Protein AF-A0A699V209-F1 (afdb_monomer_lite)

Secondary structure (DSSP, 8-state):
-HHHHHHHHHHHHHHS-GGG-----S------SS---SSHHHHHHHHHHHHSTTHHHHS--TTS-GGG-

Structure (mmCIF, N/CA/C/O backbone):
data_AF-A0A699V209-F1
#
_entry.id   AF-A0A699V209-F1
#
loop_
_atom_site.group_PDB
_atom_site.id
_atom_site.type_symbol
_atom_site.label_atom_id
_atom_site.label_alt_id
_atom_site.label_comp_id
_atom_site.label_asym_id
_atom_site.label_entity_id
_atom_s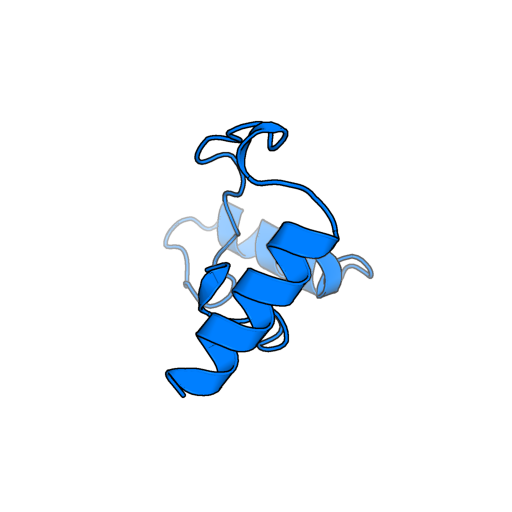ite.label_seq_id
_atom_site.pdbx_PDB_ins_code
_atom_site.Cartn_x
_atom_site.Cartn_y
_atom_site.Cartn_z
_atom_site.occupancy
_atom_site.B_iso_or_equiv
_atom_site.auth_seq_id
_atom_site.auth_comp_id
_atom_site.auth_asym_id
_atom_site.auth_atom_id
_atom_site.pdbx_PDB_model_num
ATOM 1 N N . MET A 1 1 ? 5.485 -20.768 -10.307 1.00 61.00 1 MET A N 1
ATOM 2 C CA . MET A 1 1 ? 5.928 -19.878 -9.210 1.00 61.00 1 MET A CA 1
ATOM 3 C C . MET A 1 1 ? 7.207 -19.144 -9.584 1.00 61.00 1 MET A C 1
ATOM 5 O O . MET A 1 1 ? 7.107 -17.950 -9.799 1.00 61.00 1 MET A O 1
ATOM 9 N N . ALA A 1 2 ? 8.351 -19.811 -9.791 1.00 62.06 2 ALA A N 1
ATOM 10 C CA . ALA A 1 2 ? 9.572 -19.146 -10.289 1.00 62.06 2 ALA A CA 1
ATOM 11 C C . ALA A 1 2 ? 9.389 -18.467 -11.666 1.00 62.06 2 ALA A C 1
ATOM 13 O O . ALA A 1 2 ? 9.803 -17.334 -11.873 1.00 62.06 2 ALA A O 1
ATOM 14 N N . THR A 1 3 ? 8.654 -19.117 -12.569 1.00 73.94 3 THR A N 1
ATOM 15 C CA . THR A 1 3 ? 8.386 -18.614 -13.927 1.00 73.94 3 THR A CA 1
ATOM 16 C C . THR A 1 3 ? 7.552 -17.329 -13.957 1.00 73.94 3 THR A C 1
ATOM 18 O O . THR A 1 3 ? 7.733 -16.494 -14.833 1.00 73.94 3 THR A O 1
ATOM 21 N N . THR A 1 4 ? 6.645 -17.148 -12.993 1.00 78.31 4 THR A N 1
ATOM 22 C CA . THR A 1 4 ? 5.776 -15.963 -12.892 1.00 78.31 4 THR A CA 1
ATOM 23 C C . THR A 1 4 ? 6.564 -14.736 -12.431 1.00 78.31 4 THR A C 1
ATOM 25 O O . THR A 1 4 ? 6.296 -13.625 -12.874 1.00 78.31 4 THR A O 1
ATOM 28 N N . ILE A 1 5 ? 7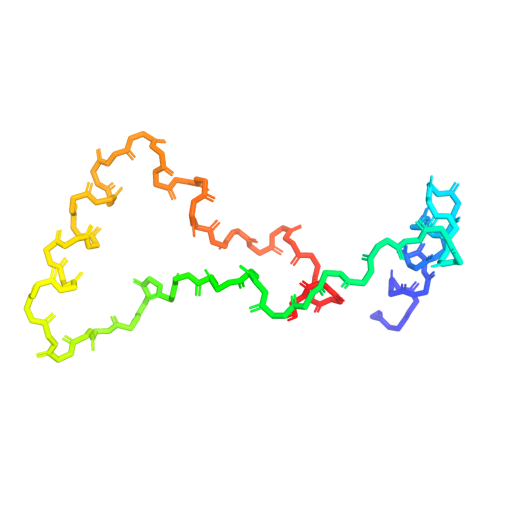.571 -14.946 -11.580 1.00 79.62 5 ILE A N 1
ATOM 29 C CA . ILE A 1 5 ? 8.456 -13.889 -11.081 1.00 79.62 5 ILE A CA 1
ATOM 30 C C . ILE A 1 5 ? 9.347 -13.378 -12.210 1.00 79.62 5 ILE A C 1
ATOM 32 O O . ILE A 1 5 ? 9.433 -12.176 -12.427 1.00 79.62 5 ILE A O 1
ATOM 36 N N . GLU A 1 6 ? 9.957 -14.282 -12.974 1.00 83.94 6 GLU A N 1
ATOM 37 C CA . GLU A 1 6 ? 10.812 -13.915 -14.108 1.00 83.94 6 GLU A CA 1
ATOM 38 C C . GLU A 1 6 ? 10.034 -13.169 -15.201 1.00 83.94 6 GLU A C 1
ATOM 40 O O . GLU A 1 6 ? 10.523 -12.178 -15.741 1.00 83.94 6 GLU A O 1
ATOM 45 N N . GLN A 1 7 ? 8.796 -13.592 -15.482 1.00 85.12 7 GLN A N 1
ATOM 46 C CA . GLN A 1 7 ? 7.902 -12.893 -16.410 1.00 85.12 7 GLN A CA 1
ATOM 47 C C . GLN A 1 7 ? 7.584 -11.473 -15.935 1.00 85.12 7 GLN A C 1
ATOM 49 O O . GLN A 1 7 ? 7.641 -10.535 -16.727 1.00 85.12 7 GLN A O 1
ATOM 54 N N . GLN A 1 8 ? 7.290 -11.302 -14.647 1.00 80.75 8 GLN A N 1
ATOM 55 C CA . GLN A 1 8 ? 6.980 -9.995 -14.078 1.00 80.75 8 GLN A CA 1
ATOM 56 C C . GLN A 1 8 ? 8.206 -9.069 -14.070 1.00 80.75 8 GLN A C 1
ATOM 58 O O . GLN A 1 8 ? 8.104 -7.914 -14.471 1.00 80.75 8 GLN A O 1
ATOM 63 N N . VAL A 1 9 ? 9.385 -9.588 -13.712 1.00 83.75 9 VAL A N 1
ATOM 64 C CA . VAL A 1 9 ? 10.651 -8.839 -13.772 1.00 83.75 9 VAL A CA 1
ATOM 65 C C . VAL A 1 9 ? 10.957 -8.392 -15.205 1.00 83.75 9 VAL A C 1
ATOM 67 O O . VAL A 1 9 ? 11.376 -7.255 -15.415 1.00 83.75 9 VAL A O 1
ATOM 70 N N . ALA A 1 10 ? 10.708 -9.246 -16.202 1.00 89.88 10 ALA A N 1
ATOM 71 C CA . ALA A 1 10 ? 10.900 -8.896 -17.607 1.00 89.88 10 ALA A CA 1
ATOM 72 C C . ALA A 1 10 ? 9.943 -7.785 -18.076 1.00 89.88 10 ALA A C 1
ATOM 74 O O . ALA A 1 10 ? 10.363 -6.884 -18.804 1.00 89.88 10 ALA A O 1
ATOM 75 N N . LEU A 1 11 ? 8.677 -7.821 -17.645 1.00 88.94 11 LEU A N 1
ATOM 76 C CA . LEU A 1 11 ? 7.711 -6.754 -17.928 1.00 88.94 11 LEU A CA 1
ATOM 77 C C . LEU A 1 11 ? 8.129 -5.431 -17.279 1.00 88.94 11 LEU A C 1
ATOM 79 O O . LEU A 1 11 ? 8.100 -4.392 -17.935 1.00 88.94 11 LEU A O 1
ATOM 83 N N . ASP A 1 12 ? 8.577 -5.463 -16.026 1.00 82.88 12 ASP A N 1
ATOM 84 C CA . ASP A 1 12 ? 9.024 -4.265 -15.319 1.00 82.88 12 ASP A CA 1
ATOM 85 C C . ASP A 1 12 ? 10.269 -3.644 -15.955 1.00 82.88 12 ASP A C 1
ATOM 87 O O . ASP A 1 12 ? 10.358 -2.419 -16.058 1.00 82.88 12 ASP A O 1
ATOM 91 N N . GLU A 1 13 ? 11.240 -4.458 -16.387 1.00 89.00 13 GLU A N 1
ATOM 92 C CA . GLU A 1 13 ? 12.422 -3.970 -17.112 1.00 89.00 13 GLU A CA 1
ATOM 93 C C . GLU A 1 13 ? 12.053 -3.343 -18.458 1.00 89.00 13 GLU A C 1
ATOM 95 O O . GLU A 1 13 ? 12.683 -2.366 -18.864 1.00 89.00 13 GLU A O 1
ATOM 100 N N . ALA A 1 14 ? 11.021 -3.862 -19.130 1.00 91.50 14 ALA A N 1
ATOM 101 C CA . ALA A 1 14 ? 10.518 -3.288 -20.373 1.00 91.50 14 ALA A CA 1
ATOM 102 C C . ALA A 1 14 ? 9.779 -1.954 -20.157 1.00 91.50 14 ALA A C 1
ATOM 104 O O . ALA A 1 14 ? 9.845 -1.079 -21.019 1.00 91.50 14 ALA A O 1
ATOM 105 N N . LEU A 1 15 ? 9.084 -1.787 -19.024 1.00 89.06 15 LEU A N 1
ATOM 106 C CA . LEU A 1 15 ? 8.369 -0.553 -18.679 1.00 89.06 15 LEU A CA 1
ATOM 107 C C . LEU A 1 15 ? 9.311 0.550 -18.191 1.00 89.06 15 LEU A C 1
ATOM 109 O O . LEU A 1 15 ? 9.219 1.692 -18.638 1.00 89.06 15 LEU A O 1
ATOM 113 N N . VAL A 1 16 ? 10.196 0.215 -17.252 1.00 85.31 16 VAL A N 1
ATOM 114 C CA . VAL A 1 16 ? 11.190 1.133 -16.694 1.00 85.31 16 VAL A CA 1
ATOM 115 C C . VAL A 1 16 ? 12.494 0.364 -16.491 1.00 85.31 16 VAL A C 1
ATOM 117 O O . VAL A 1 16 ? 12.570 -0.457 -15.566 1.00 85.31 16 VAL A O 1
ATOM 120 N N . PRO A 1 17 ? 13.544 0.663 -17.280 1.00 89.75 17 PRO A N 1
ATOM 121 C CA . PRO A 1 17 ? 14.845 0.030 -17.119 1.00 89.75 17 PRO A CA 1
ATOM 122 C C . PRO A 1 17 ? 15.353 0.193 -15.688 1.00 89.75 17 PRO A C 1
ATOM 124 O O . PRO A 1 17 ? 15.335 1.303 -15.150 1.00 89.75 17 PRO A O 1
ATOM 127 N N . SER A 1 18 ? 15.845 -0.884 -15.075 1.00 84.06 18 SER A N 1
ATOM 128 C CA . SER A 1 18 ? 16.410 -0.888 -13.712 1.00 84.06 18 SER A CA 1
ATOM 129 C C . SER A 1 18 ? 17.386 0.263 -13.457 1.00 84.06 18 SER A C 1
ATOM 131 O O . SER A 1 18 ? 17.346 0.890 -12.401 1.00 84.06 18 SER A O 1
ATOM 133 N N . VAL A 1 19 ? 18.215 0.5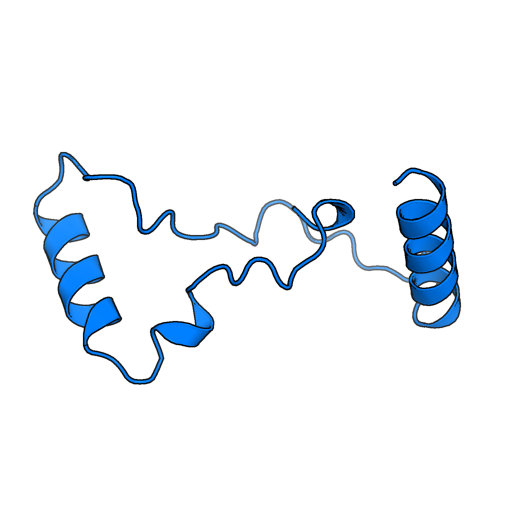95 -14.450 1.00 84.88 19 VAL A N 1
ATOM 134 C CA . VAL A 1 19 ? 19.206 1.685 -14.400 1.00 84.88 19 VAL A CA 1
ATOM 135 C C . VAL A 1 19 ? 18.597 3.090 -14.296 1.00 84.88 19 VAL A C 1
ATOM 137 O O . VAL A 1 19 ? 19.285 4.021 -13.891 1.00 84.88 19 VAL A O 1
ATOM 140 N N . GLN A 1 20 ? 17.320 3.252 -14.647 1.00 82.94 20 GLN A N 1
ATOM 141 C CA . GLN A 1 20 ? 16.573 4.513 -14.561 1.00 82.94 20 GLN A CA 1
ATOM 142 C C . GLN A 1 20 ? 15.677 4.585 -13.316 1.00 82.94 20 GLN A C 1
ATOM 144 O O . GLN A 1 20 ? 15.056 5.618 -13.062 1.00 82.94 20 GLN A O 1
ATOM 149 N N . ARG A 1 21 ? 15.587 3.508 -12.523 1.00 83.19 21 ARG A N 1
ATOM 150 C CA . ARG A 1 21 ? 14.718 3.471 -11.343 1.00 83.19 21 ARG A CA 1
ATOM 151 C C . ARG A 1 21 ? 15.320 4.284 -10.200 1.00 83.19 21 ARG A C 1
ATOM 153 O O . ARG A 1 21 ? 16.451 4.060 -9.774 1.00 83.19 21 ARG A O 1
ATOM 160 N N . LEU A 1 22 ? 14.523 5.195 -9.643 1.00 79.06 22 LEU A N 1
ATOM 161 C CA . LEU A 1 22 ? 14.841 5.850 -8.376 1.00 79.06 22 LEU A CA 1
ATOM 162 C C . LEU A 1 22 ? 14.804 4.808 -7.254 1.00 79.06 22 LEU A C 1
ATOM 164 O O . LEU A 1 22 ? 13.781 4.162 -7.026 1.00 79.06 22 LEU A O 1
ATOM 168 N N . ARG A 1 23 ? 15.918 4.656 -6.531 1.00 68.69 23 ARG A N 1
ATOM 169 C CA . ARG A 1 23 ? 15.993 3.784 -5.355 1.00 68.69 23 ARG A CA 1
ATOM 170 C C . ARG A 1 23 ? 15.263 4.450 -4.191 1.00 68.69 23 ARG A C 1
ATOM 172 O O . ARG A 1 23 ? 15.868 5.109 -3.351 1.00 68.69 23 ARG A O 1
ATOM 179 N N . ILE A 1 24 ? 13.944 4.303 -4.175 1.00 63.53 24 ILE A N 1
ATOM 180 C CA . ILE A 1 24 ? 13.112 4.696 -3.043 1.00 63.53 24 ILE A CA 1
ATOM 181 C C . ILE A 1 24 ? 13.503 3.785 -1.871 1.00 63.53 24 ILE A C 1
ATOM 183 O O . ILE A 1 24 ? 13.514 2.562 -1.999 1.00 63.53 24 ILE A O 1
ATOM 187 N N . GLY A 1 25 ? 13.913 4.383 -0.750 1.00 70.00 25 GLY A N 1
ATOM 188 C CA . GLY A 1 25 ? 14.238 3.643 0.467 1.00 70.00 25 GLY A CA 1
ATOM 189 C C . GLY A 1 25 ? 12.998 3.001 1.100 1.00 70.00 25 GLY A C 1
ATOM 190 O O . GLY A 1 25 ? 11.943 2.863 0.486 1.00 70.00 25 GLY A O 1
ATOM 191 N N . ARG A 1 26 ? 13.095 2.638 2.380 1.00 62.69 26 ARG A N 1
ATOM 192 C CA . ARG A 1 26 ? 11.975 2.085 3.158 1.00 62.69 26 ARG A CA 1
ATOM 193 C C . ARG A 1 26 ? 10.962 3.186 3.527 1.00 62.69 26 ARG A C 1
ATOM 195 O O . ARG A 1 26 ? 10.790 3.512 4.691 1.00 62.69 26 ARG A O 1
ATOM 202 N N . SER A 1 27 ? 10.333 3.814 2.540 1.00 56.38 27 SER A N 1
ATOM 203 C CA . SER A 1 27 ? 9.321 4.864 2.740 1.00 56.38 27 SER A CA 1
ATOM 204 C C . SER A 1 27 ? 7.890 4.358 2.555 1.00 56.38 27 SER A C 1
ATOM 206 O O . SER A 1 27 ? 6.948 5.048 2.925 1.00 56.38 27 SER A O 1
ATOM 208 N N . ASN A 1 28 ? 7.712 3.130 2.061 1.00 59.47 28 ASN A N 1
ATOM 209 C CA . ASN A 1 28 ? 6.413 2.461 2.009 1.00 59.47 28 ASN A CA 1
ATOM 210 C C . ASN A 1 28 ? 6.112 1.777 3.353 1.00 59.47 28 ASN A C 1
ATOM 212 O O . ASN A 1 28 ? 5.995 0.554 3.410 1.00 59.47 28 ASN A O 1
ATOM 216 N N . PHE A 1 29 ? 6.032 2.541 4.450 1.00 58.50 29 PHE A N 1
ATOM 217 C CA . PHE A 1 29 ? 5.518 1.992 5.707 1.00 58.50 29 PHE A CA 1
ATOM 218 C C . PHE A 1 29 ? 4.032 1.680 5.511 1.00 58.50 29 PHE A C 1
ATOM 220 O O . PHE A 1 29 ? 3.187 2.572 5.481 1.00 58.50 29 PHE A O 1
ATOM 227 N N . ARG A 1 30 ? 3.733 0.402 5.284 1.00 64.88 30 ARG A N 1
ATOM 228 C CA . ARG A 1 30 ? 2.373 -0.096 5.094 1.00 64.88 30 ARG A CA 1
ATOM 229 C C . ARG A 1 30 ? 1.809 -0.464 6.462 1.00 64.88 30 ARG A C 1
ATOM 231 O O . ARG A 1 30 ? 2.438 -1.218 7.197 1.00 64.88 30 ARG A O 1
ATOM 238 N N . LEU A 1 31 ? 0.658 0.114 6.804 1.00 65.25 31 LEU A N 1
ATOM 239 C CA . LEU A 1 31 ? -0.021 -0.067 8.089 1.00 65.25 31 LEU A CA 1
ATOM 240 C C . LEU A 1 31 ? -0.607 -1.489 8.193 1.00 65.25 31 LEU A C 1
ATOM 242 O O . LEU A 1 31 ? -1.516 -1.816 7.427 1.00 65.25 31 LEU A O 1
ATOM 246 N N . PRO A 1 32 ? -0.134 -2.332 9.128 1.00 66.06 32 PRO A N 1
ATOM 247 C CA . PRO A 1 32 ? -0.720 -3.646 9.371 1.00 66.06 32 PRO A CA 1
ATOM 248 C C . PRO A 1 32 ? -2.072 -3.490 10.078 1.00 66.06 32 PRO A C 1
ATOM 250 O O . PRO A 1 32 ? -2.144 -3.058 11.228 1.00 66.06 32 PRO A O 1
ATOM 253 N N . LEU A 1 33 ? -3.150 -3.818 9.374 1.00 66.75 33 LEU A N 1
ATOM 254 C CA . LEU A 1 33 ? -4.534 -3.588 9.810 1.00 66.75 33 LEU A CA 1
ATOM 255 C C . LEU A 1 33 ? -5.143 -4.735 10.632 1.00 66.75 33 LEU A C 1
ATOM 257 O O . LEU A 1 33 ? -6.279 -4.626 11.104 1.00 66.75 33 LEU A O 1
ATOM 261 N N . ASP A 1 34 ? -4.400 -5.830 10.763 1.00 67.38 34 ASP A N 1
ATOM 262 C CA . ASP A 1 34 ? -4.704 -7.042 11.525 1.00 67.38 34 ASP A CA 1
ATOM 263 C C . ASP A 1 34 ? -4.000 -7.085 12.892 1.00 67.38 34 ASP A C 1
ATOM 265 O O . AS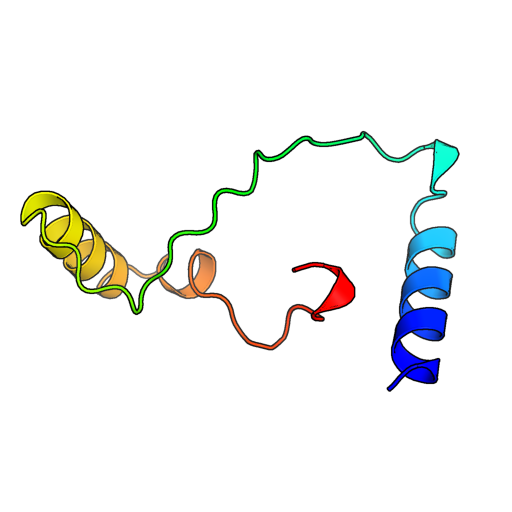P A 1 34 ? -4.316 -7.929 13.731 1.00 67.38 34 ASP A O 1
ATOM 269 N N . ILE A 1 35 ? -3.080 -6.153 13.157 1.00 69.56 35 ILE A N 1
ATOM 27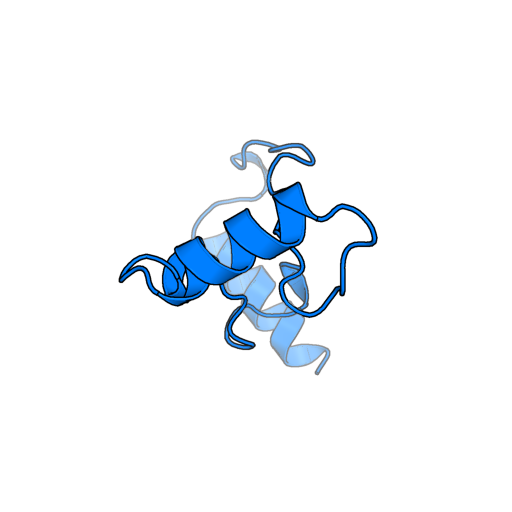0 C CA . ILE A 1 35 ? -2.402 -6.058 14.448 1.00 69.56 35 ILE A CA 1
ATOM 271 C C . ILE A 1 35 ? -3.317 -5.342 15.442 1.00 69.56 35 ILE A C 1
ATOM 273 O O . ILE A 1 35 ? -3.586 -4.146 15.325 1.00 69.56 35 ILE A O 1
ATOM 277 N N . HIS A 1 36 ? -3.740 -6.062 16.481 1.00 68.50 36 HIS A N 1
ATOM 278 C CA . HIS A 1 36 ? -4.291 -5.440 17.680 1.00 68.50 36 HIS A CA 1
ATOM 279 C C . HIS A 1 36 ? -3.187 -4.643 18.377 1.00 68.50 36 HIS A C 1
ATOM 281 O O . HIS A 1 36 ? -2.313 -5.203 19.045 1.00 68.50 36 HIS A O 1
ATOM 287 N N . SER A 1 37 ? -3.203 -3.326 18.187 1.00 71.50 37 SER A N 1
ATOM 288 C CA . SER A 1 37 ? -2.279 -2.445 18.887 1.00 71.50 37 SER A CA 1
ATOM 289 C C . SER A 1 37 ? -2.592 -2.449 20.384 1.00 71.50 37 SER A C 1
ATOM 291 O O . SER A 1 37 ? -3.750 -2.428 20.793 1.00 71.50 37 SER A O 1
ATOM 293 N N . LYS A 1 38 ? -1.551 -2.434 21.224 1.00 78.06 38 LYS A N 1
ATOM 294 C CA . LYS A 1 38 ? -1.700 -2.198 22.673 1.00 78.06 38 LYS A CA 1
ATOM 295 C C . LYS A 1 38 ? -1.997 -0.728 22.991 1.00 78.06 38 LYS A C 1
ATOM 297 O O . LYS A 1 38 ? -2.322 -0.398 24.127 1.00 78.06 38 LYS A O 1
ATOM 302 N N . GLU A 1 39 ? -1.861 0.146 22.000 1.00 81.19 39 GLU A N 1
ATOM 303 C CA . GLU A 1 39 ? -2.067 1.581 22.115 1.00 81.19 39 GLU A CA 1
ATOM 304 C C . GLU A 1 39 ? -3.473 1.946 21.626 1.00 81.19 39 GLU A C 1
ATOM 306 O O . GLU A 1 39 ? -3.801 1.805 20.445 1.00 81.19 39 GLU A O 1
ATOM 311 N N . SER A 1 40 ? -4.314 2.422 22.545 1.00 81.12 40 SER A N 1
ATOM 312 C CA . SER A 1 40 ? -5.727 2.728 22.291 1.00 81.12 40 SER A CA 1
ATOM 313 C C . SER A 1 40 ? -5.930 3.759 21.178 1.00 81.12 40 SER A C 1
ATOM 315 O O . SER A 1 40 ? -6.864 3.638 20.390 1.00 81.12 40 SER A O 1
ATOM 317 N N . THR A 1 41 ? -5.030 4.736 21.057 1.00 85.19 41 THR A N 1
ATOM 318 C CA . THR A 1 41 ? -5.077 5.756 20.002 1.00 85.19 41 THR A CA 1
ATOM 319 C C . THR A 1 41 ? -4.951 5.141 18.610 1.00 85.19 41 THR A C 1
ATOM 321 O O . THR A 1 41 ? -5.677 5.530 17.698 1.00 85.19 41 THR A O 1
ATOM 324 N N . LEU A 1 42 ? -4.081 4.140 18.441 1.00 82.19 42 LEU A N 1
ATOM 325 C CA . LEU A 1 42 ? -3.918 3.452 17.159 1.00 82.19 42 LEU A CA 1
ATOM 326 C C . LEU A 1 42 ? -5.158 2.632 16.796 1.00 82.19 42 LEU A C 1
ATOM 328 O O . LEU A 1 42 ? -5.561 2.628 15.636 1.00 82.19 42 LEU A O 1
ATOM 332 N N . GLN A 1 43 ? -5.799 2.000 17.782 1.00 83.12 43 GLN A N 1
ATOM 333 C CA . GLN A 1 43 ? -7.061 1.284 17.580 1.00 83.12 43 GLN A CA 1
ATOM 334 C C . GLN A 1 43 ? -8.148 2.226 17.028 1.00 83.12 43 GLN A C 1
ATOM 336 O O . GLN A 1 43 ? -8.767 1.927 16.011 1.00 83.12 43 GLN A O 1
ATOM 341 N N . VAL A 1 44 ? -8.307 3.409 17.633 1.00 85.94 44 VAL A N 1
ATOM 342 C CA . VAL A 1 44 ? -9.287 4.418 17.192 1.00 85.94 44 VAL A CA 1
ATOM 343 C C . VAL A 1 44 ? -8.982 4.922 15.780 1.00 85.94 44 VAL A C 1
ATOM 345 O O . VAL A 1 44 ? -9.891 5.062 14.964 1.00 85.94 44 VAL A O 1
ATOM 348 N N . VAL A 1 45 ? -7.707 5.165 15.459 1.00 84.12 45 VAL A N 1
ATOM 349 C CA . VAL A 1 45 ? -7.296 5.564 14.103 1.00 84.12 45 VAL A CA 1
ATOM 350 C C . VAL A 1 45 ? -7.667 4.484 13.084 1.00 84.12 45 VAL A C 1
ATOM 352 O O . VAL A 1 45 ? -8.211 4.811 12.030 1.00 84.12 45 VAL A O 1
ATOM 355 N N . TYR A 1 46 ? -7.452 3.205 13.401 1.00 81.06 46 TYR A N 1
ATOM 356 C CA . TYR A 1 46 ? -7.863 2.104 12.528 1.00 81.06 46 TYR A CA 1
ATOM 357 C C . TYR A 1 46 ? -9.379 2.012 12.352 1.00 81.06 46 TYR A C 1
ATOM 359 O O . TYR A 1 46 ? -9.838 1.803 11.228 1.00 81.06 46 TYR A O 1
ATOM 367 N N . ASP A 1 47 ? -10.157 2.204 13.416 1.00 84.50 47 ASP A N 1
ATOM 368 C CA . ASP A 1 47 ? -11.620 2.146 13.359 1.00 84.50 47 ASP A CA 1
ATOM 369 C C . ASP A 1 47 ? -12.210 3.287 12.514 1.00 84.50 47 ASP A C 1
ATOM 371 O O . ASP A 1 47 ? -13.143 3.069 11.737 1.00 84.50 47 ASP A O 1
ATOM 375 N N . VAL A 1 48 ? -11.631 4.489 12.603 1.00 87.44 48 VAL A N 1
ATOM 376 C CA . VAL A 1 48 ? -12.003 5.638 11.761 1.00 87.44 48 VAL A CA 1
ATOM 377 C C . VAL A 1 48 ? -11.604 5.398 10.307 1.00 87.44 48 VAL A C 1
ATOM 379 O O . VAL A 1 48 ? -12.404 5.619 9.397 1.00 87.44 48 VAL A O 1
ATOM 382 N N . LEU A 1 49 ? -10.385 4.903 10.069 1.00 83.94 49 LEU A N 1
ATOM 383 C CA . LEU A 1 49 ? -9.924 4.572 8.722 1.00 83.94 49 LEU A CA 1
ATOM 384 C C . LEU A 1 49 ? -10.795 3.489 8.080 1.00 83.94 49 LEU A C 1
ATOM 386 O O . LEU A 1 49 ? -11.121 3.629 6.906 1.00 83.94 49 LEU A O 1
ATOM 390 N N . ARG A 1 50 ? -11.232 2.468 8.832 1.00 80.31 50 ARG A N 1
ATOM 391 C CA . ARG A 1 50 ? -12.152 1.410 8.366 1.00 80.31 50 ARG A CA 1
ATOM 392 C C . ARG A 1 50 ? -13.504 1.937 7.898 1.00 80.31 50 ARG A C 1
ATOM 394 O O . ARG A 1 50 ? -14.099 1.349 7.000 1.00 80.31 50 ARG A O 1
ATOM 401 N N . GLN A 1 51 ? -13.986 3.028 8.487 1.00 87.06 51 GLN A N 1
ATOM 402 C CA . GLN A 1 51 ? -15.255 3.660 8.111 1.00 87.06 51 GLN A CA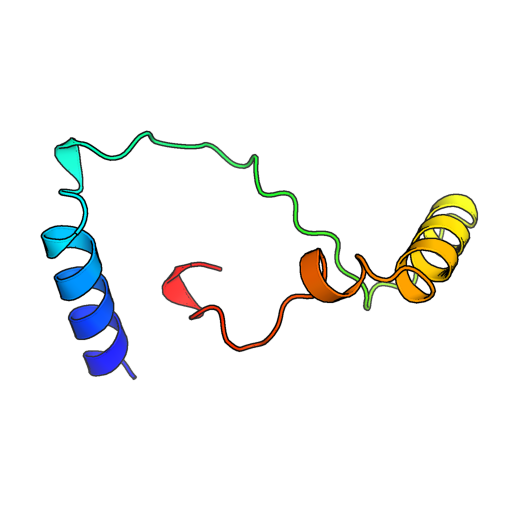 1
ATOM 403 C C . GLN A 1 51 ? -15.113 4.641 6.937 1.00 87.06 51 GLN A C 1
ATOM 405 O O . GLN A 1 51 ? -16.113 5.111 6.396 1.00 87.06 51 GLN A O 1
ATOM 410 N N . SER A 1 52 ? -13.884 4.950 6.521 1.00 84.94 52 SER A N 1
ATOM 411 C CA . SER A 1 52 ? -13.605 5.882 5.433 1.00 84.94 52 SER A CA 1
ATOM 412 C C . SER A 1 52 ? -13.688 5.212 4.061 1.00 84.94 52 SER A C 1
ATOM 414 O O . SER A 1 52 ? -13.288 4.063 3.871 1.00 84.94 52 SER A O 1
ATOM 416 N N . SER A 1 53 ? -14.111 5.970 3.047 1.00 81.31 53 SER A N 1
ATOM 417 C CA . SER A 1 53 ? -14.041 5.550 1.639 1.00 81.31 53 SER A CA 1
ATOM 418 C C . SER A 1 53 ? -12.604 5.280 1.170 1.00 81.31 53 SER A C 1
ATOM 420 O O . SER A 1 53 ? -12.395 4.509 0.233 1.00 81.31 53 SER A O 1
ATOM 422 N N . PHE A 1 54 ? -11.613 5.869 1.845 1.00 74.25 54 PHE A N 1
ATOM 423 C CA . PHE A 1 54 ? -10.190 5.682 1.564 1.00 74.25 54 PHE A CA 1
ATOM 424 C C . PHE A 1 54 ? -9.611 4.392 2.144 1.00 74.25 54 PHE A C 1
ATOM 426 O O . PHE A 1 54 ? -8.472 4.060 1.832 1.00 74.25 54 PHE A O 1
ATOM 433 N N . PHE A 1 55 ? -10.368 3.633 2.942 1.00 76.81 55 PHE A N 1
ATOM 434 C CA . PHE A 1 55 ? -9.874 2.421 3.596 1.00 76.81 55 PHE A CA 1
ATOM 435 C C . PHE A 1 55 ? -9.197 1.442 2.627 1.00 76.81 55 PHE A C 1
ATOM 437 O O . PHE A 1 55 ? -8.120 0.915 2.896 1.00 76.81 55 PHE A O 1
ATOM 444 N N . LYS A 1 56 ? -9.798 1.261 1.446 1.00 71.19 56 LYS A N 1
ATOM 445 C CA . LYS A 1 56 ? -9.291 0.370 0.396 1.00 71.19 56 LYS A CA 1
ATOM 446 C C . LYS A 1 56 ? -7.945 0.802 -0.185 1.00 71.19 56 LYS A C 1
ATOM 448 O O . LYS A 1 56 ? -7.224 -0.048 -0.680 1.00 71.19 56 LYS A O 1
ATOM 453 N N . ALA A 1 57 ? -7.598 2.087 -0.115 1.00 71.56 57 ALA A N 1
ATOM 454 C CA . ALA A 1 57 ? -6.301 2.581 -0.575 1.00 71.56 57 ALA A CA 1
ATOM 455 C C . ALA A 1 57 ? -5.155 2.200 0.380 1.00 71.56 57 ALA A C 1
ATOM 457 O O . ALA A 1 57 ? -3.996 2.197 -0.025 1.00 71.56 57 ALA A O 1
ATOM 458 N N . PHE A 1 58 ? -5.479 1.875 1.637 1.00 69.94 58 PHE A N 1
ATOM 459 C CA . PHE A 1 58 ? -4.520 1.457 2.665 1.00 69.94 58 PHE A CA 1
ATOM 460 C C . PHE A 1 58 ? -4.544 -0.052 2.936 1.00 69.94 58 PHE A C 1
ATOM 462 O O . PHE A 1 58 ? -3.629 -0.574 3.571 1.00 69.94 58 PHE A O 1
ATOM 469 N N . LEU A 1 59 ? -5.574 -0.758 2.464 1.00 66.94 59 LEU A N 1
ATOM 470 C CA . LEU A 1 59 ? -5.653 -2.212 2.518 1.00 66.94 59 LEU A CA 1
ATOM 471 C C . LEU A 1 59 ? -4.711 -2.833 1.487 1.00 66.94 59 LEU A C 1
ATOM 473 O O . LEU A 1 59 ? -4.815 -2.571 0.291 1.00 66.94 59 LEU A O 1
ATOM 477 N N . VAL A 1 60 ? -3.844 -3.728 1.952 1.00 59.22 60 VAL A N 1
ATOM 478 C CA . VAL A 1 60 ? -3.167 -4.687 1.080 1.00 59.22 60 VAL A CA 1
ATOM 479 C C . VAL A 1 60 ? -4.231 -5.636 0.533 1.00 59.22 60 VAL A C 1
ATOM 481 O O . VAL A 1 60 ? -4.701 -6.523 1.245 1.00 59.22 60 VAL A O 1
ATOM 484 N N . THR A 1 61 ? -4.635 -5.459 -0.722 1.00 54.03 61 THR A N 1
ATOM 485 C CA . THR A 1 61 ? -5.201 -6.579 -1.465 1.00 54.03 61 THR A CA 1
ATOM 486 C C . THR A 1 61 ? -4.045 -7.469 -1.917 1.00 54.03 61 THR A C 1
ATOM 488 O O . THR A 1 61 ? -2.992 -6.992 -2.339 1.00 54.03 61 THR A O 1
ATOM 491 N N . ILE A 1 62 ? -4.246 -8.781 -1.804 1.00 53.28 62 ILE A N 1
ATOM 492 C CA . ILE A 1 62 ? -3.366 -9.859 -2.296 1.00 53.28 62 ILE A CA 1
ATOM 493 C C . ILE A 1 62 ? -2.965 -9.689 -3.779 1.00 53.28 62 ILE A C 1
ATOM 495 O O . ILE A 1 62 ? -2.063 -10.363 -4.264 1.00 53.28 62 ILE A O 1
ATOM 499 N N . ASP A 1 63 ? -3.601 -8.756 -4.486 1.00 55.62 63 ASP A N 1
ATOM 500 C CA . ASP A 1 63 ? -3.342 -8.402 -5.878 1.00 55.62 63 ASP A CA 1
ATOM 501 C C . ASP A 1 63 ? -1.978 -7.739 -6.112 1.00 55.62 63 ASP A C 1
ATOM 503 O O . ASP A 1 63 ? -1.585 -7.584 -7.266 1.00 55.62 63 ASP A O 1
ATOM 507 N N . VAL A 1 64 ? -1.254 -7.328 -5.061 1.00 59.06 64 VAL A N 1
ATOM 508 C CA . VAL A 1 64 ? 0.150 -6.911 -5.188 1.00 59.06 64 VAL A CA 1
ATOM 509 C C . VAL A 1 64 ? 1.036 -8.156 -5.105 1.00 59.06 64 VAL A C 1
ATOM 511 O O . VAL A 1 64 ? 1.102 -8.766 -4.035 1.00 59.06 64 VAL A O 1
ATOM 514 N N . PRO A 1 65 ? 1.741 -8.532 -6.189 1.00 63.97 65 PRO A N 1
ATOM 515 C CA . PRO A 1 65 ? 2.613 -9.700 -6.182 1.00 63.97 65 PRO A CA 1
ATOM 516 C C . PRO A 1 65 ? 3.660 -9.641 -5.064 1.00 63.97 65 PRO A C 1
ATOM 518 O O . PRO A 1 65 ? 4.239 -8.587 -4.805 1.00 63.97 65 PRO A O 1
ATOM 521 N N . GLU A 1 66 ? 3.949 -10.792 -4.451 1.00 64.81 66 GLU A N 1
ATOM 522 C CA . GLU A 1 66 ? 4.898 -10.945 -3.333 1.00 64.81 66 GLU A CA 1
ATOM 523 C C . GLU A 1 66 ? 6.310 -10.426 -3.657 1.00 64.81 66 GLU A C 1
ATOM 525 O O . GLU A 1 66 ? 7.045 -10.026 -2.771 1.00 64.81 66 GLU A O 1
ATOM 530 N N . ILE A 1 67 ? 6.675 -10.332 -4.937 1.00 62.34 67 ILE A N 1
ATOM 531 C CA . ILE A 1 67 ? 7.956 -9.758 -5.380 1.00 62.34 67 ILE A CA 1
ATOM 532 C C . ILE A 1 67 ? 8.072 -8.239 -5.157 1.00 62.34 67 ILE A C 1
ATOM 534 O O . ILE A 1 67 ? 9.164 -7.685 -5.266 1.00 62.34 67 ILE A O 1
ATOM 538 N N . TYR A 1 68 ? 6.949 -7.567 -4.882 1.00 61.84 68 TYR A N 1
ATOM 539 C CA . TYR A 1 68 ? 6.878 -6.151 -4.510 1.00 61.84 68 TYR A CA 1
ATOM 540 C C . TYR A 1 68 ? 6.537 -5.944 -3.024 1.00 61.84 68 TYR A C 1
ATOM 542 O O . TYR A 1 68 ? 6.306 -4.800 -2.608 1.00 61.84 68 TYR A O 1
ATOM 550 N N . MET A 1 69 ? 6.428 -7.034 -2.256 1.00 60.47 69 MET A N 1
ATOM 551 C CA . MET A 1 69 ? 6.298 -7.051 -0.793 1.00 60.47 69 MET A CA 1
ATOM 552 C C . MET A 1 69 ? 7.690 -7.140 -0.166 1.00 60.47 69 MET A C 1
ATOM 554 O O . MET A 1 69 ? 7.933 -6.368 0.790 1.00 60.47 69 MET A O 1
#

Organism: Tanacetum cinerariifolium (NCBI:txid118510)

Foldseek 3Di:
DVVVVVVVVVVVCVVPNPVRDDPDDPPPPQDDLPDPDPDVVVVVVSVVLVPDPCVVVRDDDPVPDPVVD

Sequence (69 aa):
MATTIEQQVALDEALVPSVQRLRIGRSNFRLPLDIHSKESTLQVVYDVLRQSSFFKAFLVTIDVPEIYM

pLDDT: mean 74.56, std 10.79, range [53.28, 91.5]

Radius of gyration: 16.62 Å; chains: 1; bounding box: 34×26×43 Å